Protein AF-A0A084SR27-F1 (afdb_monomer)

Mean 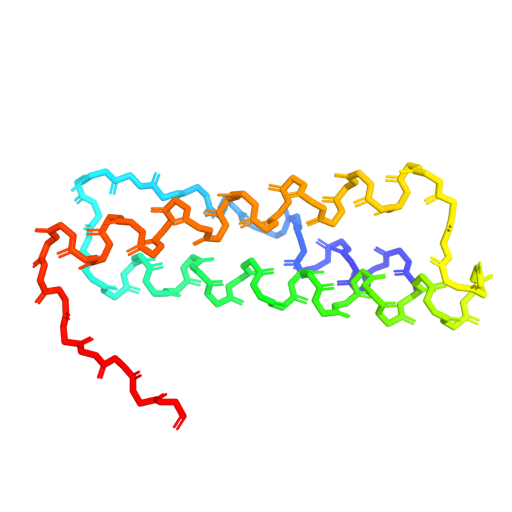predicted aligned error: 6.1 Å

Organism: NCBI:txid1406225

Sequence (82 aa):
MKEEVGRACKATSMRCHEYQSCDELLANWLKYQRCISARVAIMDKCFRGGDENHRREVENYRSGAAECSRLMNLQRCPKQCR

Solvent-accessible surface area (backbone atoms only — not comparable to full-atom values): 4630 Å² total; per-residue (Å²): 113,73,61,60,44,42,57,43,60,62,71,60,90,53,83,62,61,89,89,54,52,59,68,55,30,47,54,25,31,51,39,31,52,50,24,40,52,48,47,51,53,48,26,45,74,76,48,81,68,38,55,71,67,58,52,51,53,45,49,56,40,48,54,53,29,49,49,19,53,50,50,33,59,74,71,62,41,77,84,72,86,129

InterPro domains:
  IPR029118 Novel toxin 16 [PF15523] (2-69)

Structure (mmCIF, N/CA/C/O backbone):
data_AF-A0A084SR27-F1
#
_entry.id   AF-A0A084SR27-F1
#
loop_
_atom_site.group_PDB
_atom_site.id
_atom_site.type_symbol
_atom_site.label_atom_id
_atom_site.label_alt_id
_atom_site.label_comp_id
_atom_site.label_asym_id
_atom_site.label_entity_id
_atom_site.label_seq_id
_atom_site.pdbx_PDB_ins_code
_atom_site.Cartn_x
_atom_site.Cartn_y
_atom_site.Cartn_z
_atom_site.occupancy
_atom_site.B_iso_or_equiv
_atom_site.auth_seq_id
_atom_site.auth_comp_id
_atom_site.auth_asym_id
_atom_site.auth_atom_id
_atom_site.pdbx_PDB_model_num
ATOM 1 N N . MET A 1 1 ? 1.397 2.927 -19.735 1.00 50.38 1 MET A N 1
ATOM 2 C CA . MET A 1 1 ? 2.395 2.797 -18.643 1.00 50.38 1 MET A CA 1
ATOM 3 C C . MET A 1 1 ? 2.228 3.845 -17.551 1.00 50.38 1 MET A C 1
ATOM 5 O O . MET A 1 1 ? 1.880 3.458 -16.446 1.00 50.38 1 MET A O 1
ATOM 9 N N . LYS A 1 2 ? 2.410 5.153 -17.808 1.00 54.47 2 LYS A N 1
ATOM 10 C CA . LYS A 1 2 ? 2.203 6.181 -16.761 1.00 54.47 2 LYS A CA 1
ATOM 11 C C . LYS A 1 2 ? 0.753 6.265 -16.264 1.00 54.47 2 LYS A C 1
ATOM 13 O O . LYS A 1 2 ? 0.536 6.551 -15.092 1.00 54.47 2 LYS A O 1
ATOM 18 N N . GLU A 1 3 ? -0.225 5.975 -17.123 1.00 57.84 3 GLU A N 1
ATOM 19 C CA . GLU A 1 3 ? -1.643 6.061 -16.752 1.00 57.84 3 GLU A CA 1
ATOM 20 C C . GLU A 1 3 ? -2.120 4.967 -15.792 1.00 57.84 3 GLU A C 1
ATOM 22 O O . GLU A 1 3 ? -2.896 5.274 -14.896 1.00 57.84 3 GLU A O 1
ATOM 27 N N . GLU A 1 4 ? -1.659 3.720 -15.924 1.00 57.38 4 GLU A N 1
ATOM 28 C CA . GLU A 1 4 ? -2.078 2.628 -15.026 1.00 57.38 4 GLU A CA 1
ATOM 29 C C . GLU A 1 4 ? -1.560 2.848 -13.603 1.00 57.38 4 GLU A C 1
ATOM 31 O O . GLU A 1 4 ? -2.325 2.743 -12.648 1.00 57.38 4 GLU A O 1
ATOM 36 N N . VAL A 1 5 ? -0.294 3.257 -13.456 1.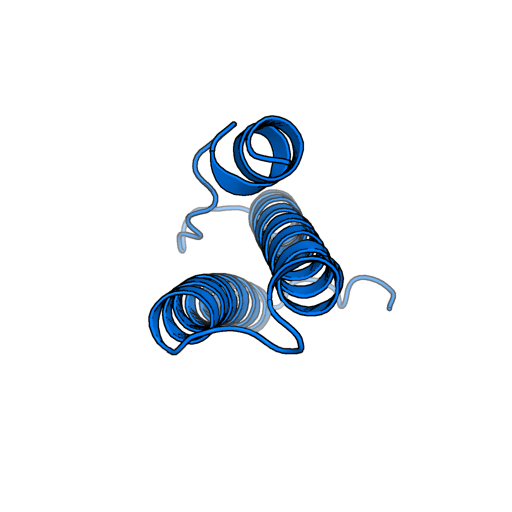00 59.34 5 VAL A N 1
ATOM 37 C CA . VAL A 1 5 ? 0.280 3.658 -12.156 1.00 59.34 5 VAL A CA 1
ATOM 38 C C . VAL A 1 5 ? -0.374 4.941 -11.659 1.00 59.34 5 VAL A C 1
ATOM 40 O O . VAL A 1 5 ? -0.666 5.058 -10.476 1.00 59.34 5 VAL A O 1
ATOM 43 N N . GLY A 1 6 ? -0.648 5.903 -12.542 1.00 59.16 6 GLY A N 1
ATOM 44 C CA . GLY A 1 6 ? -1.356 7.133 -12.189 1.00 59.16 6 GLY A CA 1
ATOM 45 C C . GLY A 1 6 ? -2.740 6.853 -11.599 1.00 59.16 6 GLY A C 1
ATOM 46 O O . GLY A 1 6 ? -3.056 7.346 -10.519 1.00 59.16 6 GLY A O 1
ATOM 47 N N . ARG A 1 7 ? -3.537 5.999 -12.246 1.00 61.28 7 ARG A N 1
ATOM 48 C CA . ARG A 1 7 ? -4.871 5.618 -11.762 1.00 61.28 7 ARG A CA 1
ATOM 49 C C . ARG A 1 7 ? -4.802 4.741 -10.510 1.00 61.28 7 ARG A C 1
ATOM 51 O O . ARG A 1 7 ? -5.562 4.977 -9.579 1.00 61.28 7 ARG A O 1
ATOM 58 N N . ALA A 1 8 ? -3.881 3.777 -10.446 1.00 65.19 8 ALA A N 1
ATOM 59 C CA . ALA A 1 8 ? -3.769 2.867 -9.303 1.00 65.19 8 ALA A CA 1
ATOM 60 C C . ALA A 1 8 ? -3.150 3.520 -8.052 1.00 65.19 8 ALA A C 1
ATOM 62 O O . ALA A 1 8 ? -3.536 3.180 -6.939 1.00 65.19 8 ALA A O 1
ATOM 63 N N . CYS A 1 9 ? -2.206 4.452 -8.218 1.00 72.56 9 CYS A N 1
ATOM 64 C CA . CYS A 1 9 ? -1.414 5.016 -7.120 1.00 72.56 9 CYS A CA 1
ATOM 65 C C . CYS A 1 9 ? -1.736 6.476 -6.774 1.00 72.56 9 CYS A C 1
ATOM 67 O O . CYS A 1 9 ? -1.310 6.931 -5.713 1.00 72.56 9 CYS A O 1
ATOM 69 N N . LYS A 1 10 ? -2.400 7.243 -7.656 1.00 67.69 10 LYS A N 1
ATOM 70 C CA . LYS A 1 10 ? -2.614 8.696 -7.470 1.00 67.69 10 LYS A CA 1
ATOM 71 C C . LYS A 1 10 ? -4.080 9.143 -7.482 1.00 67.69 10 LYS A C 1
ATOM 73 O O . LYS A 1 10 ? -4.327 10.329 -7.308 1.00 67.69 10 LYS A O 1
ATOM 78 N N . ALA A 1 11 ? -5.048 8.242 -7.669 1.00 59.75 11 ALA A N 1
ATOM 79 C CA . ALA A 1 11 ? -6.454 8.640 -7.808 1.00 59.75 11 ALA A CA 1
ATOM 80 C C . ALA A 1 11 ? -7.109 9.128 -6.499 1.00 59.75 11 ALA A C 1
ATOM 82 O O . ALA A 1 11 ? -7.998 9.968 -6.549 1.00 59.75 11 ALA A O 1
ATOM 83 N N . THR A 1 12 ? -6.688 8.634 -5.329 1.00 65.62 12 THR A N 1
ATOM 84 C CA . THR A 1 12 ? -7.169 9.090 -4.007 1.00 65.62 12 THR A CA 1
ATOM 85 C C . THR A 1 12 ? -6.087 8.902 -2.943 1.00 65.62 12 THR A C 1
ATOM 87 O O . THR A 1 12 ? -5.151 8.126 -3.142 1.00 65.62 12 THR A O 1
ATOM 90 N N . SER A 1 13 ? -6.214 9.595 -1.802 1.00 78.50 13 SER A N 1
ATOM 91 C CA . SER A 1 13 ? -5.383 9.296 -0.630 1.00 78.50 13 SER A CA 1
ATOM 92 C C . SER A 1 13 ? -5.565 7.829 -0.235 1.00 78.50 13 SER A C 1
ATOM 94 O O . SER A 1 13 ? -6.690 7.340 -0.127 1.00 78.50 13 SER A O 1
ATOM 96 N N . MET A 1 14 ? -4.445 7.137 -0.037 1.00 87.12 14 MET A N 1
ATOM 97 C CA . MET A 1 14 ? -4.404 5.760 0.463 1.00 87.12 14 MET A CA 1
ATOM 98 C C . MET A 1 14 ? -4.021 5.711 1.944 1.00 87.12 14 MET A C 1
ATOM 100 O O . MET A 1 14 ? -3.881 4.627 2.491 1.00 87.12 14 MET A O 1
ATOM 104 N N . ARG A 1 15 ? -3.813 6.863 2.600 1.00 89.56 15 ARG A N 1
ATOM 105 C CA . ARG A 1 15 ? -3.348 6.894 3.991 1.00 89.56 15 ARG A CA 1
ATOM 106 C C . ARG A 1 15 ? -4.355 6.227 4.922 1.00 89.56 15 ARG A C 1
ATOM 108 O O . ARG A 1 15 ? -5.558 6.471 4.824 1.00 89.56 15 ARG A O 1
ATOM 115 N N . CYS A 1 16 ? -3.813 5.438 5.839 1.00 93.12 16 CYS A N 1
ATOM 116 C CA . CYS A 1 16 ? -4.564 4.806 6.904 1.00 93.12 16 CYS A CA 1
ATOM 117 C C . CYS A 1 16 ? -4.426 5.600 8.208 1.00 93.12 16 CYS A C 1
ATOM 119 O O . CYS A 1 16 ? -3.345 6.104 8.516 1.00 93.12 16 CYS A O 1
ATOM 121 N N . HIS A 1 17 ? -5.526 5.738 8.942 1.00 93.88 17 HIS A N 1
ATOM 122 C CA . HIS A 1 17 ? -5.629 6.515 10.173 1.00 93.88 17 HIS A CA 1
ATOM 123 C C . HIS A 1 17 ? -6.403 5.743 11.244 1.00 93.88 17 HIS A C 1
ATOM 125 O O . HIS A 1 17 ? -7.276 4.943 10.929 1.00 93.88 17 HIS A O 1
ATOM 131 N N . GLU A 1 18 ? -6.118 6.020 12.517 1.00 91.94 18 GLU A N 1
ATOM 132 C CA . GLU A 1 18 ? -6.719 5.307 13.657 1.00 91.94 18 GLU A CA 1
ATOM 133 C C . GLU A 1 18 ? -8.239 5.474 13.773 1.00 91.94 18 GLU A C 1
ATOM 135 O O . GLU A 1 18 ? -8.903 4.582 14.289 1.00 91.94 18 GLU A O 1
ATOM 140 N N . TYR A 1 19 ? -8.787 6.588 13.278 1.00 92.19 19 TYR A N 1
ATOM 141 C CA . TYR A 1 19 ? -10.223 6.884 13.311 1.00 92.19 19 TYR A CA 1
ATOM 142 C C . TYR A 1 19 ? -11.021 6.229 12.171 1.00 92.19 19 TYR A C 1
ATOM 144 O O . TYR A 1 19 ? -12.243 6.348 12.147 1.00 92.19 19 TYR A O 1
ATOM 152 N N . GLN A 1 20 ? -10.354 5.594 11.203 1.00 93.88 20 GLN A N 1
ATOM 153 C CA . GLN A 1 20 ? -11.027 4.909 10.100 1.00 93.88 20 GLN A CA 1
ATOM 154 C C . GLN A 1 20 ? -11.615 3.580 10.566 1.00 93.88 20 GLN A C 1
ATOM 156 O O . GLN A 1 20 ? -11.023 2.884 11.389 1.00 93.88 20 GLN A O 1
ATOM 161 N N . SER A 1 21 ? -12.754 3.212 9.990 1.00 94.12 21 SER A N 1
ATOM 162 C CA . SER A 1 21 ? -13.368 1.897 10.152 1.00 94.12 21 SER A CA 1
ATOM 163 C C . SER A 1 21 ? -12.543 0.789 9.488 1.00 94.12 21 SER A C 1
ATOM 165 O O . SER A 1 21 ? -11.722 1.030 8.599 1.00 94.12 21 SER A O 1
ATOM 167 N N . CYS A 1 22 ? -12.813 -0.461 9.868 1.00 92.69 22 CYS A N 1
ATOM 168 C CA . CYS A 1 22 ? -12.189 -1.632 9.251 1.00 92.69 22 CYS A CA 1
ATOM 169 C C . CYS A 1 22 ? -12.365 -1.688 7.726 1.00 92.69 22 CYS A C 1
ATOM 171 O O . CYS A 1 22 ? -11.429 -2.071 7.022 1.00 92.69 22 CYS A O 1
ATOM 173 N N . ASP A 1 23 ? -13.527 -1.280 7.211 1.00 92.38 23 ASP A N 1
ATOM 174 C CA . ASP A 1 23 ? -13.805 -1.277 5.771 1.00 92.38 23 ASP A CA 1
ATOM 175 C C . ASP A 1 23 ? -13.007 -0.191 5.043 1.00 92.38 23 ASP A C 1
ATOM 177 O O . ASP A 1 23 ? -12.472 -0.428 3.959 1.00 92.38 23 ASP A O 1
ATOM 181 N N . GLU A 1 24 ? -12.846 0.983 5.657 1.00 93.00 24 GLU A N 1
ATOM 182 C CA . GLU A 1 24 ? -12.006 2.056 5.119 1.00 93.00 24 GLU A CA 1
ATOM 183 C C . GLU A 1 24 ? -10.522 1.674 5.124 1.00 93.00 24 GLU A C 1
ATOM 185 O O . GLU A 1 24 ? -9.824 1.878 4.124 1.00 93.00 24 GLU A O 1
ATOM 190 N N . LEU A 1 25 ? -10.042 1.076 6.220 1.00 93.25 25 LEU A N 1
ATOM 191 C CA . LEU A 1 25 ? -8.674 0.568 6.324 1.00 93.25 25 LEU A CA 1
ATOM 192 C C . LEU A 1 25 ? -8.400 -0.520 5.279 1.00 93.25 25 LEU A C 1
ATOM 194 O O . LEU A 1 25 ? -7.359 -0.480 4.618 1.00 93.25 25 LEU A O 1
ATOM 198 N N . LEU A 1 26 ? -9.342 -1.447 5.068 1.00 91.94 26 LEU A N 1
ATOM 199 C CA . LEU A 1 26 ? -9.236 -2.459 4.017 1.00 91.94 26 LEU A CA 1
ATOM 200 C C . LEU A 1 26 ? -9.223 -1.824 2.629 1.00 91.94 26 LEU A C 1
ATOM 202 O O . LEU A 1 26 ? -8.373 -2.166 1.807 1.00 91.94 26 LEU A O 1
ATOM 206 N N . ALA A 1 27 ? -10.156 -0.917 2.343 1.00 91.31 27 ALA A N 1
ATOM 207 C CA . ALA A 1 27 ? -10.242 -0.275 1.039 1.00 91.31 27 ALA A CA 1
ATOM 208 C C . ALA A 1 27 ? -8.927 0.443 0.701 1.00 91.31 27 ALA A C 1
ATOM 210 O O . ALA A 1 27 ? -8.428 0.341 -0.422 1.00 91.31 27 ALA A O 1
ATOM 211 N N . ASN A 1 28 ? -8.324 1.118 1.680 1.00 91.94 28 ASN A N 1
ATOM 212 C CA . ASN A 1 28 ? -7.031 1.775 1.526 1.00 91.94 28 ASN A CA 1
ATOM 213 C C . ASN A 1 28 ? -5.875 0.777 1.375 1.00 91.94 28 ASN A C 1
ATOM 215 O O . ASN A 1 28 ? -5.037 0.945 0.485 1.00 91.94 28 ASN A O 1
ATOM 219 N N . TRP A 1 29 ? -5.867 -0.308 2.152 1.00 92.31 29 TRP A N 1
ATOM 220 C CA . TRP A 1 29 ? -4.911 -1.404 1.985 1.00 92.31 29 TRP A CA 1
ATOM 221 C C . TRP A 1 29 ? -4.977 -2.018 0.577 1.00 92.31 29 TRP A C 1
ATOM 223 O O . TRP A 1 29 ? -3.944 -2.195 -0.072 1.00 92.31 29 TRP A O 1
ATOM 233 N N . LEU A 1 30 ? -6.179 -2.269 0.047 1.00 90.69 30 LEU A N 1
ATOM 234 C CA . LEU A 1 30 ? -6.380 -2.793 -1.308 1.00 90.69 30 LEU A CA 1
ATOM 235 C C . LEU A 1 30 ? -5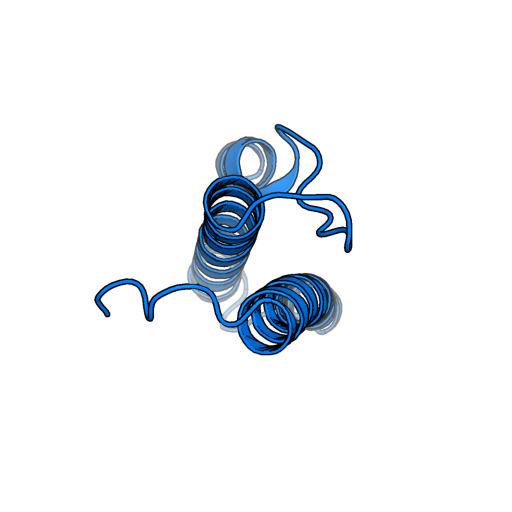.873 -1.823 -2.382 1.00 90.69 30 LEU A C 1
ATOM 237 O O . LEU A 1 30 ? -5.297 -2.266 -3.379 1.00 90.69 30 LEU A O 1
ATOM 241 N N . LYS A 1 31 ? -6.033 -0.507 -2.191 1.00 90.81 31 LYS A N 1
ATOM 242 C CA . LYS A 1 31 ? -5.439 0.497 -3.093 1.00 90.81 31 LYS A CA 1
ATOM 243 C C . LYS A 1 31 ? -3.911 0.403 -3.091 1.00 90.81 31 LYS A C 1
ATOM 245 O O . LYS A 1 31 ? -3.317 0.364 -4.170 1.00 90.81 31 LYS A O 1
ATOM 250 N N . TYR A 1 32 ? -3.281 0.279 -1.917 1.00 91.69 32 TYR A N 1
ATOM 251 C CA . TYR A 1 32 ? -1.834 0.056 -1.838 1.00 91.69 32 TYR A CA 1
ATOM 252 C C . TYR A 1 32 ? -1.411 -1.216 -2.577 1.00 91.69 32 TYR A C 1
ATOM 254 O O . TYR A 1 32 ? -0.483 -1.154 -3.380 1.00 91.69 32 TYR A O 1
ATOM 262 N N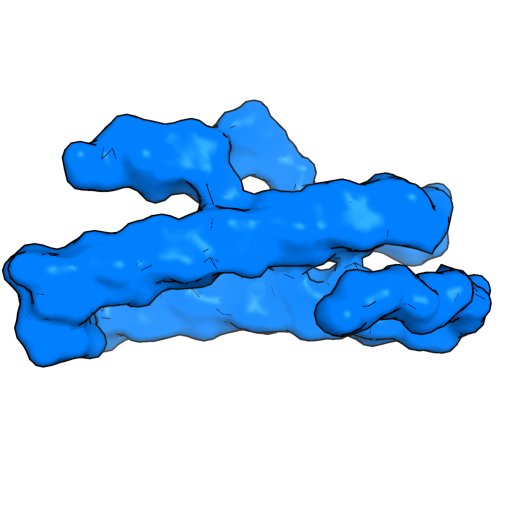 . GLN A 1 33 ? -2.100 -2.345 -2.374 1.00 91.19 33 GLN A N 1
ATOM 263 C CA . GLN A 1 33 ? -1.779 -3.603 -3.065 1.00 91.19 33 GLN A CA 1
ATOM 264 C C . GLN A 1 33 ? -1.874 -3.469 -4.589 1.00 91.19 33 GLN A C 1
ATOM 266 O O . GLN A 1 33 ? -0.966 -3.889 -5.307 1.00 91.19 33 GLN A O 1
ATOM 271 N N . ARG A 1 34 ? -2.929 -2.818 -5.095 1.00 89.94 34 ARG A N 1
ATOM 272 C CA . ARG A 1 34 ? -3.090 -2.546 -6.533 1.00 89.94 34 ARG A CA 1
ATOM 273 C C . ARG A 1 34 ? -1.955 -1.677 -7.072 1.00 89.94 34 ARG A C 1
ATOM 275 O O . ARG A 1 34 ? -1.397 -1.986 -8.123 1.00 89.94 34 ARG A O 1
ATOM 282 N N . CYS A 1 35 ? -1.580 -0.626 -6.344 1.00 89.81 35 CYS A N 1
ATOM 283 C CA . CYS A 1 35 ? -0.466 0.240 -6.716 1.00 89.81 35 CYS A CA 1
ATOM 284 C C . CYS A 1 35 ? 0.876 -0.515 -6.736 1.00 89.81 35 CYS A C 1
ATOM 286 O O . CYS A 1 35 ? 1.624 -0.412 -7.710 1.00 89.81 35 CYS A O 1
ATOM 288 N N . ILE A 1 36 ? 1.164 -1.306 -5.697 1.00 90.69 36 ILE A N 1
ATOM 289 C CA . ILE A 1 36 ? 2.368 -2.143 -5.605 1.00 90.69 36 ILE A CA 1
ATOM 290 C C . ILE A 1 36 ? 2.427 -3.100 -6.796 1.00 90.69 36 ILE A C 1
ATOM 292 O O . ILE A 1 36 ? 3.436 -3.135 -7.496 1.00 90.69 36 ILE A O 1
ATOM 296 N N . SER A 1 37 ? 1.337 -3.823 -7.069 1.00 89.38 37 SER A N 1
ATOM 297 C CA . SER A 1 37 ? 1.266 -4.779 -8.176 1.00 89.38 37 SER A CA 1
ATOM 298 C C . SER A 1 37 ? 1.493 -4.111 -9.533 1.00 89.38 37 SER A C 1
ATOM 300 O O . SER A 1 37 ? 2.255 -4.631 -10.344 1.00 89.38 37 SER A O 1
ATOM 302 N N . ALA A 1 38 ? 0.876 -2.951 -9.784 1.00 87.75 38 ALA A N 1
ATOM 303 C CA . ALA A 1 38 ? 1.060 -2.216 -11.036 1.00 87.75 38 ALA A CA 1
ATOM 304 C C . ALA A 1 38 ? 2.513 -1.748 -11.216 1.00 87.75 38 ALA A C 1
ATOM 306 O O . ALA A 1 38 ? 3.073 -1.838 -12.310 1.00 87.75 38 ALA A O 1
ATOM 307 N N . ARG A 1 39 ? 3.144 -1.274 -10.133 1.00 86.19 39 ARG A N 1
ATOM 308 C CA . ARG A 1 39 ? 4.542 -0.831 -10.153 1.00 86.19 39 ARG A CA 1
ATOM 309 C C . ARG A 1 39 ? 5.506 -1.984 -10.383 1.00 86.19 39 ARG A C 1
ATOM 311 O O . ARG A 1 39 ? 6.373 -1.846 -11.237 1.00 86.19 39 ARG A O 1
ATOM 318 N N . VAL A 1 40 ? 5.326 -3.111 -9.694 1.00 87.44 40 VAL A N 1
ATOM 319 C CA . VAL A 1 40 ? 6.143 -4.319 -9.900 1.00 87.44 40 VAL A CA 1
ATOM 320 C C . VAL A 1 40 ? 6.002 -4.822 -11.338 1.00 87.44 40 VAL A C 1
ATOM 322 O O . VAL A 1 40 ? 7.009 -5.024 -12.004 1.00 87.44 40 VAL A O 1
ATOM 325 N N . ALA A 1 41 ? 4.781 -4.899 -11.877 1.00 86.88 41 ALA A N 1
ATOM 326 C CA . ALA A 1 41 ? 4.566 -5.343 -13.254 1.00 86.88 41 ALA A CA 1
ATOM 327 C C . ALA A 1 41 ? 5.280 -4.455 -14.293 1.00 86.88 41 ALA A C 1
ATOM 329 O O . ALA A 1 41 ? 5.869 -4.960 -15.248 1.00 86.88 41 ALA A O 1
ATOM 330 N N . ILE A 1 42 ? 5.260 -3.129 -14.117 1.00 83.25 42 ILE A N 1
ATOM 331 C CA . ILE A 1 42 ? 5.972 -2.203 -15.014 1.00 83.25 42 ILE A CA 1
ATOM 332 C C . ILE A 1 42 ? 7.483 -2.298 -14.831 1.00 83.25 42 ILE A C 1
ATOM 334 O O . ILE A 1 42 ? 8.215 -2.291 -15.821 1.00 83.25 42 ILE A O 1
ATOM 338 N N . MET A 1 43 ? 7.937 -2.399 -13.585 1.00 83.56 43 MET A N 1
ATOM 339 C CA . MET A 1 43 ? 9.339 -2.567 -13.226 1.00 83.56 43 MET A CA 1
ATOM 340 C C . MET A 1 43 ? 9.935 -3.822 -13.882 1.00 83.56 43 MET A C 1
ATOM 342 O O . MET A 1 43 ? 10.987 -3.752 -14.520 1.00 83.56 43 MET A O 1
ATOM 346 N N . ASP A 1 44 ? 9.221 -4.943 -13.819 1.00 83.19 44 ASP A N 1
ATOM 347 C CA . ASP A 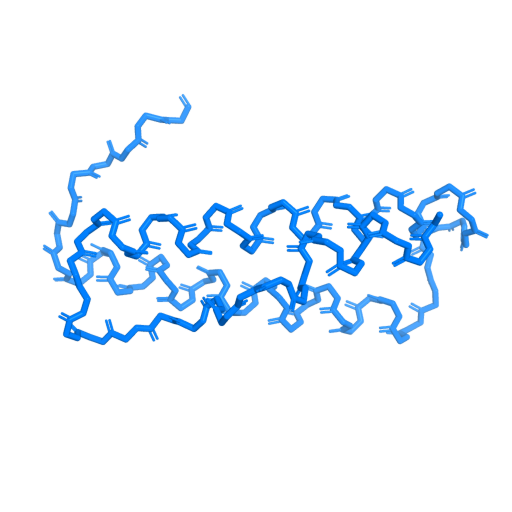1 44 ? 9.639 -6.204 -14.427 1.00 83.19 44 ASP A CA 1
ATOM 348 C C . ASP A 1 44 ? 9.595 -6.129 -15.956 1.00 83.19 44 ASP A C 1
ATOM 350 O O . ASP A 1 44 ? 10.565 -6.483 -16.629 1.00 83.19 44 ASP A O 1
ATOM 354 N N . LYS A 1 45 ? 8.503 -5.593 -16.519 1.00 83.25 45 LYS A N 1
ATOM 355 C CA . LYS A 1 45 ? 8.295 -5.531 -17.973 1.00 83.25 45 LYS A CA 1
ATOM 356 C C . LYS A 1 45 ? 9.248 -4.570 -18.686 1.00 83.25 45 LYS A C 1
ATOM 358 O O . LYS A 1 45 ? 9.659 -4.849 -19.808 1.00 83.25 45 LYS A O 1
ATOM 363 N N . CYS A 1 46 ? 9.551 -3.424 -18.081 1.00 80.44 46 CYS A N 1
ATOM 364 C CA . CYS A 1 46 ? 10.218 -2.314 -18.774 1.00 80.44 46 CYS A CA 1
ATOM 365 C C . CYS A 1 46 ? 11.655 -2.091 -18.300 1.00 80.44 46 CYS A C 1
ATOM 367 O O . CYS A 1 46 ? 12.453 -1.526 -19.043 1.00 80.44 46 CYS A O 1
ATOM 369 N N . PHE A 1 47 ? 11.991 -2.543 -17.089 1.00 77.94 47 PHE A N 1
ATOM 370 C CA . PHE A 1 47 ? 13.263 -2.232 -16.434 1.00 77.94 47 PHE A CA 1
ATOM 371 C C . PHE A 1 47 ? 14.012 -3.480 -15.943 1.00 77.94 47 PHE A C 1
ATOM 373 O O . PHE A 1 47 ? 14.927 -3.348 -15.136 1.00 77.94 47 PHE A O 1
ATOM 380 N N . ARG A 1 48 ? 13.637 -4.687 -16.410 1.00 81.19 48 ARG A N 1
ATOM 381 C CA . ARG A 1 48 ? 14.273 -5.974 -16.049 1.00 81.19 48 ARG A CA 1
ATOM 382 C C . ARG A 1 48 ? 14.488 -6.135 -14.531 1.00 81.19 48 ARG A C 1
ATOM 384 O O . ARG A 1 48 ? 15.566 -6.530 -14.098 1.00 81.19 48 ARG A O 1
ATOM 391 N N . GLY A 1 49 ? 13.478 -5.795 -13.727 1.00 68.06 49 GLY A N 1
ATOM 392 C CA . GLY A 1 49 ? 13.533 -5.897 -12.260 1.00 68.06 49 GLY A CA 1
ATOM 393 C C . GLY A 1 49 ? 13.817 -4.580 -11.525 1.00 68.06 49 GLY A C 1
ATOM 394 O O . GLY A 1 49 ? 13.834 -4.559 -10.296 1.00 6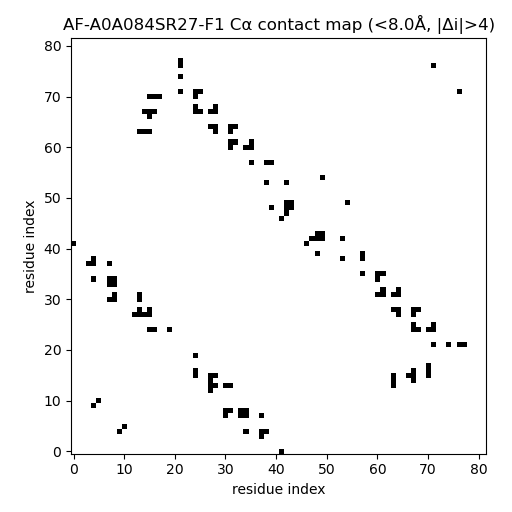8.06 49 GLY A O 1
ATOM 395 N N . GLY A 1 50 ? 13.966 -3.469 -12.254 1.00 70.94 50 GLY A N 1
ATOM 396 C CA . GLY A 1 50 ? 13.893 -2.117 -11.699 1.00 70.94 50 GLY A CA 1
ATOM 397 C C . GLY A 1 50 ? 15.203 -1.503 -11.238 1.00 70.94 50 GLY A C 1
ATOM 398 O O . GLY A 1 50 ? 16.053 -2.142 -10.608 1.00 70.94 50 GLY A O 1
ATOM 399 N N . ASP A 1 51 ? 15.319 -0.198 -11.477 1.00 80.69 51 ASP A N 1
ATOM 400 C CA . ASP A 1 51 ? 16.331 0.618 -10.815 1.00 80.69 51 ASP A CA 1
ATOM 401 C C . ASP A 1 51 ? 15.986 0.846 -9.331 1.00 80.69 51 ASP A C 1
ATOM 403 O O . ASP A 1 51 ? 14.906 0.502 -8.834 1.00 80.69 51 ASP A O 1
ATOM 407 N N . GLU A 1 52 ? 16.952 1.388 -8.598 1.00 84.62 52 GLU A N 1
ATOM 408 C CA . GLU A 1 52 ? 16.828 1.653 -7.167 1.00 84.62 52 GLU A CA 1
ATOM 409 C C . GLU A 1 52 ? 15.642 2.572 -6.839 1.00 84.62 52 GLU A C 1
ATOM 411 O O . GLU A 1 52 ? 14.951 2.354 -5.843 1.00 84.62 52 GLU A O 1
ATOM 416 N N . ASN A 1 53 ? 15.338 3.542 -7.706 1.00 83.12 53 ASN A N 1
ATOM 417 C CA .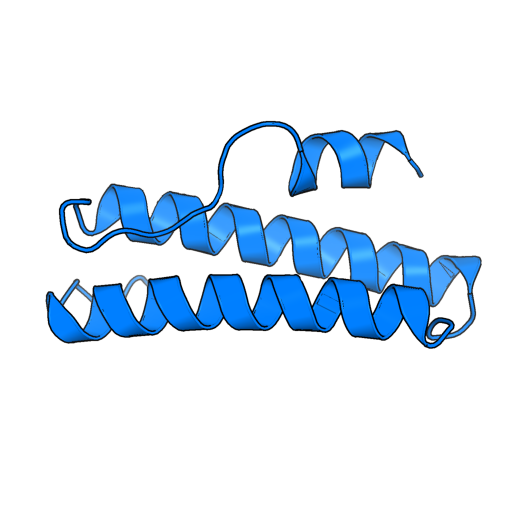 ASN A 1 53 ? 14.222 4.459 -7.498 1.00 83.12 53 ASN A CA 1
ATOM 418 C C . ASN A 1 53 ? 12.882 3.721 -7.571 1.00 83.12 53 ASN A C 1
ATOM 420 O O . ASN A 1 53 ? 12.046 3.890 -6.683 1.00 83.12 53 ASN A O 1
ATOM 424 N N . HIS A 1 54 ? 12.692 2.854 -8.568 1.00 81.81 54 HIS A N 1
ATOM 425 C CA . HIS A 1 54 ? 11.475 2.046 -8.686 1.00 81.81 54 HIS A CA 1
ATOM 426 C C . HIS A 1 54 ? 11.292 1.114 -7.482 1.00 81.81 54 HIS A C 1
ATOM 428 O O . HIS A 1 54 ? 10.185 0.999 -6.947 1.00 81.81 54 HIS A O 1
ATOM 434 N N . ARG A 1 55 ? 12.37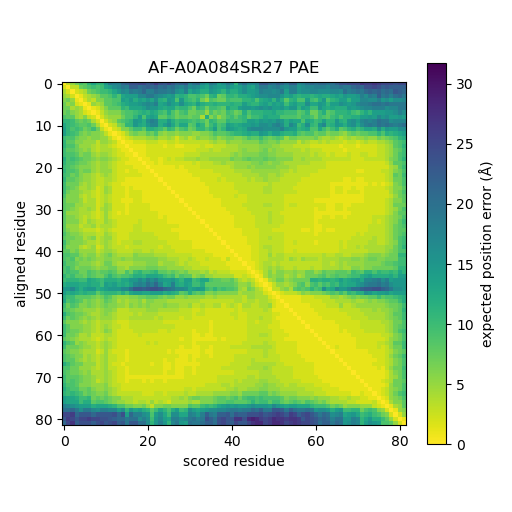9 0.491 -7.010 1.00 85.56 55 ARG A N 1
ATOM 435 C CA . ARG A 1 55 ? 12.352 -0.369 -5.817 1.00 85.56 55 ARG A CA 1
ATOM 436 C C . ARG A 1 55 ? 11.991 0.416 -4.557 1.00 85.56 55 ARG A C 1
ATOM 438 O O . ARG A 1 55 ? 11.101 -0.005 -3.819 1.00 85.56 55 ARG A O 1
ATOM 445 N N . ARG A 1 56 ? 12.602 1.586 -4.358 1.00 88.50 56 ARG A N 1
ATOM 446 C CA . ARG A 1 56 ? 12.316 2.471 -3.222 1.00 88.50 56 ARG A CA 1
ATOM 447 C C . ARG A 1 56 ? 10.874 2.970 -3.227 1.00 88.50 56 ARG A C 1
ATOM 449 O O . ARG A 1 56 ? 10.235 3.032 -2.179 1.00 88.50 56 ARG A O 1
ATOM 456 N N . GLU A 1 57 ? 10.328 3.300 -4.396 1.00 87.12 57 GLU A N 1
ATOM 457 C CA . GLU A 1 57 ? 8.917 3.662 -4.511 1.00 87.12 57 GLU A CA 1
ATOM 458 C C . GLU A 1 57 ? 8.010 2.505 -4.082 1.00 87.12 57 GLU A C 1
ATOM 460 O O . GLU A 1 57 ? 7.113 2.718 -3.268 1.00 87.12 57 GLU A O 1
ATOM 465 N N . VAL A 1 58 ? 8.250 1.283 -4.576 1.00 89.38 58 VAL A N 1
ATOM 466 C CA . VAL A 1 58 ? 7.492 0.084 -4.171 1.00 89.38 58 VAL A CA 1
ATOM 467 C C . VAL A 1 58 ? 7.571 -0.136 -2.660 1.00 89.38 58 VAL A C 1
ATOM 469 O O . VAL A 1 58 ? 6.551 -0.424 -2.032 1.00 89.38 58 VAL A O 1
ATOM 472 N N . GLU A 1 59 ? 8.748 0.037 -2.064 1.00 91.56 59 GLU A N 1
ATOM 473 C CA . GLU A 1 59 ? 8.951 -0.107 -0.623 1.00 91.56 59 GLU A CA 1
ATOM 474 C C . GLU A 1 59 ? 8.165 0.929 0.190 1.00 91.56 59 GLU A C 1
ATOM 476 O O . GLU A 1 59 ? 7.498 0.567 1.157 1.00 91.56 59 GLU A O 1
ATOM 481 N N . ASN A 1 60 ? 8.102 2.185 -0.260 1.00 90.00 60 ASN A N 1
ATOM 482 C CA . ASN A 1 60 ? 7.262 3.203 0.377 1.00 90.00 60 ASN A CA 1
ATOM 483 C C . ASN A 1 60 ? 5.772 2.808 0.391 1.00 90.00 60 ASN A C 1
ATOM 485 O O . ASN A 1 60 ? 5.085 3.001 1.397 1.00 90.00 60 ASN A O 1
ATOM 489 N N . TYR A 1 61 ? 5.256 2.230 -0.701 1.00 91.38 61 TYR A N 1
ATOM 490 C CA . TYR A 1 61 ? 3.870 1.744 -0.736 1.00 91.38 61 TYR A CA 1
ATOM 491 C C . TYR A 1 61 ? 3.668 0.501 0.135 1.00 91.38 61 TYR A C 1
ATOM 493 O O . TYR A 1 61 ? 2.612 0.369 0.753 1.00 91.38 61 TYR A O 1
ATOM 501 N N . ARG A 1 62 ? 4.665 -0.390 0.229 1.00 93.19 62 ARG A N 1
ATOM 502 C CA . ARG A 1 62 ? 4.631 -1.538 1.151 1.00 93.19 62 ARG A CA 1
ATOM 503 C C . ARG A 1 62 ? 4.553 -1.083 2.604 1.00 93.19 62 ARG A C 1
ATOM 505 O O . ARG A 1 62 ? 3.728 -1.614 3.341 1.00 93.19 62 ARG A O 1
ATOM 512 N N . SER A 1 63 ? 5.332 -0.075 2.989 1.00 93.81 63 SER A N 1
ATOM 513 C CA . SER A 1 63 ? 5.268 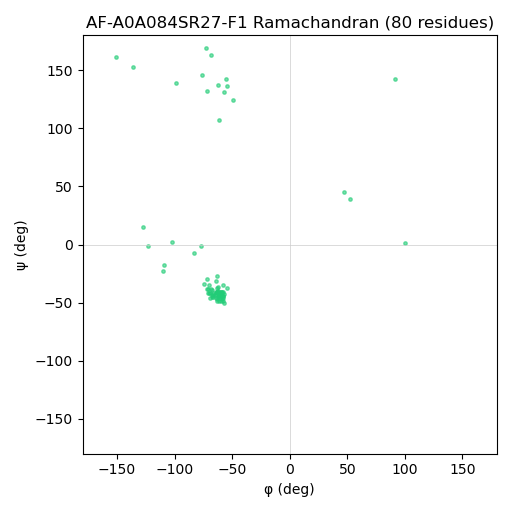0.522 4.328 1.00 93.81 63 SER A CA 1
ATOM 514 C C . SER A 1 63 ? 3.892 1.129 4.615 1.00 93.81 63 SER A C 1
ATOM 516 O O . SER A 1 63 ? 3.331 0.903 5.684 1.00 93.81 63 SER A O 1
ATOM 518 N N . GLY A 1 64 ? 3.289 1.817 3.639 1.00 91.50 64 GLY A N 1
ATOM 519 C CA . GLY A 1 64 ? 1.913 2.314 3.757 1.00 91.50 64 GLY A CA 1
ATOM 520 C C . GLY A 1 64 ? 0.876 1.196 3.938 1.00 91.50 64 GLY A C 1
ATOM 521 O O . GLY A 1 64 ? 0.017 1.283 4.812 1.00 91.50 64 GLY A O 1
ATOM 522 N N . ALA A 1 65 ? 0.990 0.106 3.172 1.00 93.31 65 ALA A N 1
ATOM 523 C CA . ALA A 1 65 ? 0.130 -1.066 3.336 1.00 93.31 65 ALA A CA 1
ATOM 524 C C . ALA A 1 65 ? 0.314 -1.733 4.710 1.00 93.31 65 ALA A C 1
ATOM 526 O O . ALA A 1 65 ? -0.664 -2.148 5.332 1.00 93.31 65 ALA A O 1
ATOM 527 N N . ALA A 1 66 ? 1.555 -1.833 5.193 1.00 94.75 66 ALA A N 1
ATOM 528 C CA . ALA A 1 66 ? 1.864 -2.398 6.502 1.00 94.75 66 ALA A CA 1
ATOM 529 C C . ALA A 1 66 ? 1.221 -1.588 7.635 1.00 94.75 66 ALA A C 1
ATOM 531 O O . ALA A 1 66 ? 0.712 -2.179 8.585 1.00 94.75 66 ALA A O 1
ATOM 532 N N . GLU A 1 67 ? 1.165 -0.262 7.500 1.00 94.44 67 GLU A N 1
ATOM 533 C CA . GLU A 1 67 ? 0.489 0.602 8.465 1.00 94.44 67 GLU A CA 1
ATOM 534 C C . GLU A 1 67 ? -1.023 0.348 8.511 1.00 94.44 67 GLU A C 1
ATOM 536 O O . GLU A 1 67 ? -1.591 0.184 9.590 1.00 94.44 67 GLU A O 1
ATOM 541 N N . CYS A 1 68 ? -1.676 0.204 7.354 1.00 93.69 68 CYS A N 1
ATOM 542 C CA . CYS A 1 68 ? -3.081 -0.205 7.309 1.00 93.69 68 CYS A CA 1
ATOM 543 C C . CYS A 1 68 ? -3.294 -1.563 7.997 1.00 93.69 68 CYS A C 1
ATOM 545 O O . CYS A 1 68 ? -4.209 -1.709 8.804 1.00 93.69 68 CYS A O 1
ATOM 547 N N . SER A 1 69 ? -2.425 -2.547 7.737 1.00 93.19 69 SER A N 1
ATOM 548 C CA . SER A 1 69 ? -2.476 -3.854 8.408 1.00 93.19 69 SER A CA 1
ATOM 549 C C . SER A 1 69 ? -2.282 -3.750 9.921 1.00 93.19 69 SER A C 1
ATOM 551 O O . SER A 1 69 ? -2.971 -4.437 10.676 1.00 93.19 69 SER A O 1
ATOM 553 N N . ARG A 1 70 ? -1.363 -2.894 10.383 1.00 94.88 70 ARG A N 1
ATOM 554 C CA . ARG A 1 70 ? -1.130 -2.634 11.809 1.00 94.88 70 ARG A CA 1
ATOM 555 C C . ARG A 1 70 ? -2.395 -2.091 12.469 1.00 94.88 70 ARG A C 1
ATOM 557 O O . ARG A 1 70 ? -2.810 -2.621 13.496 1.00 94.88 70 ARG A O 1
ATOM 564 N N . LEU A 1 71 ? -3.027 -1.091 11.857 1.00 94.81 71 LEU A N 1
ATOM 565 C CA . LEU A 1 71 ? -4.263 -0.483 12.352 1.00 94.81 71 LEU A CA 1
ATOM 566 C C . LEU A 1 71 ? -5.435 -1.471 12.354 1.00 94.81 71 LEU A C 1
ATOM 568 O O . LEU A 1 71 ? -6.133 -1.574 13.360 1.00 94.81 71 LEU A O 1
ATOM 572 N N . MET A 1 72 ? -5.592 -2.275 11.297 1.00 92.75 72 MET A N 1
ATOM 573 C CA . MET A 1 72 ? -6.611 -3.334 11.255 1.00 92.75 72 MET A CA 1
ATOM 574 C C . MET A 1 72 ? -6.430 -4.357 12.385 1.00 92.75 72 MET A C 1
ATOM 576 O O . MET A 1 72 ? -7.408 -4.776 13.005 1.00 92.75 72 MET A O 1
ATOM 580 N N . ASN A 1 73 ? -5.186 -4.741 12.693 1.00 91.94 73 ASN A N 1
ATOM 581 C CA . ASN A 1 73 ? -4.894 -5.643 13.810 1.00 91.94 73 ASN A CA 1
ATOM 582 C C . ASN A 1 73 ? -5.210 -5.003 15.171 1.00 91.94 73 ASN A C 1
ATOM 584 O O . ASN A 1 73 ? -5.786 -5.669 16.031 1.00 91.94 73 ASN A O 1
ATOM 588 N N . LEU A 1 74 ? -4.868 -3.724 15.368 1.00 92.75 74 LEU A N 1
ATOM 589 C CA . LEU A 1 74 ? -5.165 -2.998 16.609 1.00 92.75 74 LEU A CA 1
ATOM 590 C C . LEU A 1 74 ? -6.670 -2.861 16.855 1.00 92.75 74 LEU A C 1
ATOM 592 O O . LEU A 1 74 ? -7.127 -3.070 17.977 1.00 92.75 74 LEU A O 1
ATOM 596 N N . GLN A 1 75 ? -7.441 -2.585 15.803 1.00 90.94 75 GLN A N 1
ATOM 597 C CA . GLN A 1 75 ? -8.901 -2.500 15.866 1.00 90.94 75 GLN A CA 1
ATOM 598 C C . GLN A 1 75 ? -9.593 -3.874 15.908 1.00 90.94 75 GLN A C 1
ATOM 600 O O . GLN A 1 75 ? -10.817 -3.939 15.996 1.00 90.94 75 GLN A O 1
ATOM 605 N N . ARG A 1 76 ? -8.833 -4.982 15.861 1.00 91.06 76 ARG A N 1
ATOM 606 C CA . ARG A 1 76 ? -9.355 -6.359 15.787 1.00 91.06 76 ARG A CA 1
ATOM 607 C C . ARG A 1 76 ? -10.351 -6.546 14.642 1.00 91.06 76 ARG A C 1
ATOM 609 O O . ARG A 1 76 ? -11.351 -7.249 14.791 1.00 91.06 76 ARG A O 1
ATOM 616 N N . CYS A 1 77 ? -10.065 -5.928 13.498 1.00 87.94 77 CYS A N 1
ATOM 617 C CA . CYS A 1 77 ? -10.881 -6.093 12.308 1.00 87.94 77 CYS A CA 1
ATOM 618 C C . CYS A 1 77 ? -11.007 -7.581 11.953 1.00 87.94 77 CYS A C 1
ATOM 620 O O . CYS A 1 77 ? -10.032 -8.331 12.105 1.00 87.94 77 CYS A O 1
ATOM 622 N N . PRO A 1 78 ? -12.181 -8.034 11.477 1.00 81.19 78 PRO A N 1
ATOM 623 C CA . PRO A 1 78 ? -12.339 -9.407 11.027 1.00 81.19 78 PRO A CA 1
ATOM 624 C C . PRO A 1 78 ? -11.274 -9.712 9.973 1.00 81.19 78 PRO A C 1
ATOM 626 O O . PRO A 1 78 ? -10.991 -8.884 9.104 1.00 81.19 78 PRO A O 1
ATOM 629 N N . LYS A 1 79 ? -10.645 -10.891 10.066 1.00 66.00 79 LYS A N 1
ATOM 630 C CA . LYS A 1 79 ? -9.683 -11.334 9.053 1.00 66.00 79 LYS A CA 1
ATOM 631 C C . LYS A 1 79 ? -10.427 -11.431 7.730 1.00 66.00 79 LYS A C 1
ATOM 633 O O . LYS A 1 79 ? -11.251 -12.320 7.547 1.00 66.00 79 LYS A O 1
ATOM 638 N N . GLN A 1 80 ? -10.155 -10.494 6.837 1.00 61.72 80 GLN A N 1
ATOM 639 C CA . GLN A 1 80 ? -10.794 -10.471 5.532 1.00 61.72 80 GLN A CA 1
ATOM 640 C C . GLN A 1 80 ? -10.200 -11.617 4.712 1.00 61.72 80 GLN A C 1
ATOM 642 O O . GLN A 1 80 ? -8.983 -11.828 4.748 1.00 61.72 80 GLN A O 1
ATOM 647 N N . CYS A 1 81 ? -11.067 -12.411 4.080 1.00 50.09 81 CYS A N 1
ATOM 648 C CA . CYS A 1 81 ? -10.697 -13.636 3.378 1.00 50.09 81 CYS A CA 1
ATOM 649 C C . CYS A 1 81 ? -9.519 -13.389 2.423 1.00 50.09 81 CYS A C 1
ATOM 651 O O . CYS A 1 81 ? -9.567 -12.483 1.590 1.00 50.09 81 CYS A O 1
ATOM 653 N N . ARG A 1 82 ? -8.460 -14.185 2.611 1.00 46.09 82 ARG A N 1
ATOM 654 C CA . ARG A 1 82 ? -7.341 -14.321 1.676 1.00 46.09 82 ARG A CA 1
ATOM 655 C C . ARG A 1 82 ? -7.764 -15.130 0.463 1.00 46.09 82 ARG A C 1
ATOM 657 O O . ARG A 1 82 ? -8.511 -16.110 0.674 1.00 46.09 82 ARG A O 1
#

Foldseek 3Di:
DCVQLCVLPPVDDLADDLPDDLVSLVVSLVSLVSNLVVLQVCCCVPVVNHDPVSVVVSVVSVVRSVVSVVSCVVVVPPPDDD

Nearest PDB structures (foldseek):
  3nvo-assembly2_B-2  TM=5.008E-01  e=5.146E+00  Salmonella enterica subsp. enterica serovar Typhimurium
  3nvo-assembly1_A  TM=4.977E-01  e=7.191E+00  Salmonella enterica subsp. enterica serovar Typhimurium
  6lkp-assembly1_C  TM=4.720E-01  e=8.040E+00  Leptolyngbya sp. O-77

Radius of gyration: 13.62 Å; Cα contacts (8 Å, |Δi|>4): 75; chains: 1; bounding box: 31×24×35 Å

Secondary structure (DSSP, 8-state):
-HHHHHHHHHSS-----TTS-HHHHHHHHHHHHHHHHHHHHHHHHHHTT--HHHHHHHHHHHHHHHHHHHHHHHTT------

pLDDT: mean 83.07, std 12.92, range [46.09, 94.88]